Protein AF-A0A920T501-F1 (afdb_monomer)

Radius of gyration: 16.84 Å; Cα contacts (8 Å, |Δi|>4): 447; chains: 1; bounding box: 41×28×54 Å

Mean predicted aligned error: 5.85 Å

pLDDT: mean 88.67, std 12.59, range [27.58, 96.88]

Sequence (148 aa):
MLPLNIQPFRIGTQEILILGKGGIYNFVTKRGTFLGENARISWTQVETGSAVTWKYPSCILKGDNSIGEFYSVAVTNNHQQADTGTKMIHLGKNTKSTIISKGISAGLGQQTYRGEVKIMKGADHARNFSQCDSILIGDKCGAQLSLI

Solvent-accessible surface area (backbone atoms only — not comparable to full-atom values): 7371 Å² total; per-residue (Å²): 136,81,83,82,83,77,70,38,62,47,76,49,76,49,77,48,80,42,90,48,94,86,36,39,32,40,43,35,46,36,37,40,37,26,72,20,67,64,28,72,53,73,47,76,50,76,46,68,86,41,30,33,34,41,37,46,43,29,37,38,33,52,11,37,52,11,35,41,37,38,39,38,38,39,50,28,48,52,84,13,35,35,44,36,37,36,35,43,37,36,47,12,34,50,18,38,35,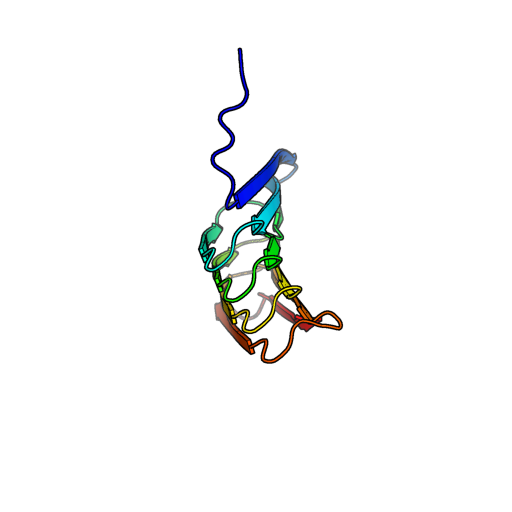41,39,41,38,41,38,37,16,22,48,48,1,33,38,33,41,46,39,36,66,44,78,41,96,72,20,49,78,50,46,78,46,79,47,79,49,76,48,76,47,65,93,62,34,42,79,44,84,45,80,84

Secondary structure (DSSP, 8-state):
-------SEEEEEEEEEEEETTEEEEEEEEEEEE-STT-EEEEEEEE-S-SEEEE--EEEE-STT-EEEEEEEEEE-TT-EEEEEEEEEE-STT-EEEEEEEEEEETT-EEEEEEEEEE-TT-TT-EEEEEEEEEEESSS-EEEEEE-

Nearest PDB structures (foldseek):
  5awf-assembly1_A  TM=9.950E-01  e=3.544E-11  Escherichia coli K-12
  5awf-assembly2_E  TM=9.972E-01  e=4.198E-11  Escherichia coli K-12
  5awg-assembly1_A  TM=9.936E-01  e=4.198E-11  Escherichia coli K-12
  5awf-assembly1_B  TM=7.670E-01  e=3.300E-01  Escherichia coli K-12
  5awg-assembly2_F  TM=4.321E-01  e=4.584E-02  Escherichia coli K-12

Structure (mmCIF, N/CA/C/O backbone):
data_AF-A0A920T501-F1
#
_entry.id   AF-A0A920T501-F1
#
loop_
_atom_site.group_PDB
_atom_site.id
_atom_site.type_symbol
_atom_site.label_atom_id
_atom_site.label_alt_id
_atom_site.label_comp_id
_atom_site.label_asym_id
_atom_site.label_entity_id
_atom_site.label_seq_id
_atom_site.pdbx_PDB_ins_code
_atom_site.Cartn_x
_atom_site.Cartn_y
_atom_site.Cartn_z
_atom_site.occupancy
_atom_site.B_iso_or_equiv
_atom_site.auth_seq_id
_atom_site.auth_comp_id
_atom_site.auth_asym_id
_atom_site.auth_atom_id
_atom_site.pdbx_PDB_model_num
ATOM 1 N N . MET A 1 1 ? 14.930 16.462 29.798 1.00 35.09 1 MET A N 1
ATOM 2 C CA . MET A 1 1 ? 14.076 17.170 28.821 1.00 35.09 1 MET A CA 1
ATOM 3 C C . MET A 1 1 ? 12.902 16.243 28.521 1.00 35.09 1 MET A C 1
ATOM 5 O O . MET A 1 1 ? 13.125 15.157 28.006 1.00 35.09 1 MET A O 1
ATOM 9 N N . LEU A 1 2 ? 11.718 16.569 29.043 1.00 27.58 2 LEU A N 1
ATOM 10 C CA . LEU A 1 2 ? 10.549 15.680 29.120 1.00 27.58 2 LEU A CA 1
ATOM 11 C C . LEU A 1 2 ? 9.984 15.366 27.721 1.00 27.58 2 LEU A C 1
ATOM 13 O O . LEU A 1 2 ? 9.881 16.288 26.911 1.00 27.58 2 LEU A O 1
ATOM 17 N N . PRO A 1 3 ? 9.583 14.117 27.423 1.00 35.75 3 PRO A N 1
ATOM 18 C CA . PRO A 1 3 ? 8.834 13.831 26.209 1.00 35.75 3 PRO A CA 1
ATOM 19 C C . PRO A 1 3 ? 7.463 14.512 26.315 1.00 35.75 3 PRO A C 1
ATOM 21 O O . PRO A 1 3 ? 6.692 14.241 27.235 1.00 35.75 3 PRO A O 1
ATOM 24 N N . LEU A 1 4 ? 7.161 15.417 25.384 1.00 33.06 4 LEU A N 1
ATOM 25 C CA . LEU A 1 4 ? 5.825 15.987 25.221 1.00 33.06 4 LEU A CA 1
ATOM 26 C C . LEU A 1 4 ? 4.868 14.860 24.813 1.00 33.06 4 LEU A C 1
ATOM 28 O O . LEU A 1 4 ? 4.872 14.385 23.678 1.00 33.06 4 LEU A O 1
ATOM 32 N N . ASN A 1 5 ? 4.074 14.402 25.777 1.00 37.25 5 ASN A N 1
ATOM 33 C CA . ASN A 1 5 ? 3.084 13.345 25.629 1.00 37.25 5 ASN A CA 1
ATOM 34 C C . ASN A 1 5 ? 1.824 13.905 24.939 1.00 37.25 5 ASN A C 1
ATOM 36 O O . ASN A 1 5 ? 0.774 14.043 25.554 1.00 37.25 5 ASN A O 1
ATOM 40 N N . ILE A 1 6 ? 1.936 14.274 23.661 1.00 45.47 6 ILE A N 1
ATOM 41 C CA . ILE A 1 6 ? 0.789 14.619 22.808 1.00 45.47 6 ILE A CA 1
ATOM 42 C C . ILE A 1 6 ? 0.429 13.354 22.021 1.00 45.47 6 ILE A C 1
ATOM 44 O O . ILE A 1 6 ? 0.761 13.230 20.845 1.00 45.47 6 ILE A O 1
ATOM 48 N N . GLN A 1 7 ? -0.144 12.341 22.675 1.00 53.06 7 GLN A N 1
ATOM 49 C CA . GLN A 1 7 ? -0.396 11.052 22.019 1.00 53.06 7 GLN A CA 1
ATOM 50 C C . GLN A 1 7 ? -1.861 10.858 21.626 1.00 53.06 7 GLN A C 1
ATOM 52 O O . GLN A 1 7 ? -2.655 10.369 22.424 1.00 53.06 7 GLN A O 1
ATOM 57 N N . PRO A 1 8 ? -2.183 11.087 20.342 1.00 65.88 8 PRO A N 1
ATOM 58 C CA . PRO A 1 8 ? -3.133 10.230 19.646 1.00 65.88 8 PRO A CA 1
ATOM 59 C C . PRO A 1 8 ? -2.456 9.340 18.586 1.00 65.88 8 PRO A C 1
ATOM 61 O O . PRO A 1 8 ? -3.070 8.378 18.123 1.00 65.88 8 PRO A O 1
ATOM 64 N N . PHE A 1 9 ? -1.185 9.589 18.229 1.00 67.38 9 PHE A N 1
ATOM 65 C CA . PHE A 1 9 ? -0.510 8.909 17.115 1.00 67.38 9 PHE A CA 1
ATOM 66 C C . PHE A 1 9 ? 0.970 8.617 17.377 1.00 67.38 9 PHE A C 1
ATOM 68 O O . PHE A 1 9 ? 1.673 9.392 18.022 1.00 67.38 9 PHE A O 1
ATOM 75 N N . ARG A 1 10 ? 1.467 7.524 16.791 1.00 78.00 10 ARG A N 1
ATOM 76 C CA . ARG A 1 10 ? 2.895 7.213 16.668 1.00 78.00 10 ARG A CA 1
ATOM 77 C C . ARG A 1 10 ? 3.211 6.864 15.218 1.00 78.00 10 ARG A C 1
ATOM 79 O O . ARG A 1 10 ? 2.723 5.854 14.715 1.00 78.00 10 ARG A O 1
ATOM 86 N N . ILE A 1 11 ? 4.031 7.680 14.562 1.00 83.12 11 ILE A N 1
ATOM 87 C CA . ILE A 1 11 ? 4.490 7.445 13.189 1.00 83.12 11 ILE A CA 1
ATOM 88 C C . ILE A 1 11 ? 5.955 7.006 13.228 1.00 83.12 11 ILE A C 1
ATOM 90 O O . ILE A 1 11 ? 6.785 7.660 13.852 1.00 83.12 11 ILE A O 1
ATOM 94 N N . GLY A 1 12 ? 6.264 5.888 12.577 1.00 82.38 12 GLY A N 1
ATOM 95 C CA . GLY A 1 12 ? 7.624 5.412 12.345 1.00 82.38 12 GLY A CA 1
ATOM 96 C C . GLY A 1 12 ? 7.892 5.300 10.851 1.00 82.38 12 GLY A C 1
ATOM 97 O O . GLY A 1 12 ? 7.074 4.741 10.122 1.00 82.38 12 GLY A O 1
ATOM 98 N N . THR A 1 13 ? 9.037 5.810 10.407 1.00 83.94 13 THR A N 1
ATOM 99 C CA . THR A 1 13 ? 9.478 5.738 9.011 1.00 83.94 13 THR A CA 1
ATOM 100 C C . THR A 1 13 ? 10.911 5.239 8.969 1.00 83.94 13 THR A C 1
ATOM 102 O O . THR A 1 13 ? 11.756 5.717 9.722 1.00 83.94 13 THR A O 1
ATOM 105 N N . GLN A 1 14 ? 11.173 4.284 8.087 1.00 80.25 14 GLN A N 1
ATOM 106 C CA . GLN A 1 14 ? 12.507 3.857 7.692 1.00 80.25 14 GLN A CA 1
ATOM 107 C C . GLN A 1 14 ? 12.553 3.852 6.170 1.00 80.25 14 GLN A C 1
ATOM 109 O O . GLN A 1 14 ? 11.697 3.241 5.529 1.00 80.25 14 GLN A O 1
ATOM 114 N N . GLU A 1 15 ? 13.528 4.552 5.610 1.00 86.88 15 GLU A N 1
ATOM 115 C CA . GLU A 1 15 ? 13.748 4.670 4.174 1.00 86.88 15 GLU A CA 1
ATOM 116 C C . GLU A 1 15 ? 15.207 4.353 3.881 1.00 86.88 15 GLU A C 1
ATOM 118 O O . GLU A 1 15 ? 16.111 4.864 4.542 1.00 86.88 15 GLU A O 1
ATOM 123 N N . ILE A 1 16 ? 15.416 3.463 2.917 1.00 86.88 16 ILE A N 1
ATOM 124 C CA . ILE A 1 16 ? 16.728 3.048 2.449 1.00 86.88 16 ILE A CA 1
ATOM 125 C C . ILE A 1 16 ? 16.734 3.231 0.935 1.00 86.88 16 ILE A C 1
ATOM 127 O O . ILE A 1 16 ? 15.988 2.568 0.210 1.00 86.88 16 ILE A O 1
ATOM 131 N N . LEU A 1 17 ? 17.596 4.136 0.476 1.00 88.44 17 LEU A N 1
ATOM 132 C CA . LEU A 1 17 ? 17.876 4.369 -0.934 1.00 88.44 17 LEU A CA 1
ATOM 133 C C . LEU A 1 17 ? 19.262 3.812 -1.247 1.00 88.44 17 LEU A C 1
ATOM 135 O O . LEU A 1 17 ? 20.247 4.207 -0.624 1.00 88.44 17 LEU A O 1
ATOM 139 N N . ILE A 1 18 ? 19.335 2.890 -2.203 1.00 91.81 18 ILE A N 1
ATOM 140 C CA . ILE A 1 18 ? 20.591 2.258 -2.620 1.00 91.81 18 ILE A CA 1
ATOM 141 C C . ILE A 1 18 ? 20.819 2.563 -4.095 1.00 91.81 18 ILE A C 1
ATOM 143 O O . ILE A 1 18 ? 19.905 2.434 -4.909 1.00 91.81 18 ILE A O 1
ATOM 147 N N . LEU A 1 19 ? 22.045 2.945 -4.449 1.00 90.62 19 LEU A N 1
ATOM 148 C CA . LEU A 1 19 ? 22.462 3.018 -5.845 1.00 90.62 19 LEU A CA 1
ATOM 149 C C . LEU A 1 19 ? 22.734 1.598 -6.344 1.00 90.62 19 LEU A C 1
ATOM 151 O O . LEU A 1 19 ? 23.680 0.944 -5.910 1.00 90.62 19 LEU A O 1
ATOM 155 N N . GLY A 1 20 ? 21.864 1.116 -7.225 1.00 83.81 20 GLY A N 1
ATOM 156 C CA . GLY A 1 20 ? 21.959 -0.191 -7.852 1.00 83.81 20 GLY A CA 1
ATOM 157 C C . GLY A 1 20 ? 22.328 -0.091 -9.328 1.00 83.81 20 GLY A C 1
ATOM 158 O O . GLY A 1 20 ? 22.396 0.984 -9.932 1.00 83.81 20 GLY A O 1
ATOM 159 N N . LYS A 1 21 ? 22.534 -1.251 -9.951 1.00 82.56 21 LYS A N 1
ATOM 160 C CA . LYS A 1 21 ? 22.708 -1.326 -11.401 1.00 82.56 21 LYS A CA 1
ATOM 161 C C . LYS A 1 21 ? 21.394 -0.921 -12.076 1.00 82.56 21 LYS A C 1
ATOM 163 O O . LYS A 1 21 ? 20.378 -1.577 -11.886 1.00 82.56 21 LYS A O 1
ATOM 168 N N . GLY A 1 22 ? 21.423 0.142 -12.877 1.00 80.19 22 GLY A N 1
ATOM 169 C CA . GLY A 1 22 ? 20.246 0.621 -13.612 1.00 80.19 22 GLY A CA 1
ATOM 170 C C . GLY A 1 22 ? 19.375 1.636 -12.864 1.00 80.19 22 GLY A C 1
ATOM 171 O O . GLY A 1 22 ? 18.356 2.045 -13.413 1.00 80.19 22 GLY A O 1
ATOM 172 N N . GLY A 1 23 ? 19.768 2.081 -11.664 1.00 89.19 23 GLY A N 1
ATOM 173 C CA . GLY A 1 23 ? 19.129 3.206 -10.975 1.00 89.19 23 GLY A CA 1
ATOM 174 C C . GLY A 1 23 ? 19.019 3.028 -9.464 1.00 89.19 23 GLY A C 1
ATOM 175 O O . GLY A 1 23 ? 19.755 2.262 -8.847 1.00 89.19 23 GLY A O 1
ATOM 176 N N . ILE A 1 24 ? 18.090 3.767 -8.862 1.00 92.31 24 ILE A N 1
ATOM 177 C CA . ILE A 1 24 ? 17.875 3.785 -7.411 1.00 92.31 24 ILE A CA 1
ATOM 178 C C . ILE A 1 24 ? 16.955 2.630 -7.010 1.00 92.31 24 ILE A C 1
ATOM 180 O O . ILE A 1 24 ? 15.921 2.410 -7.646 1.00 92.31 24 ILE A O 1
ATOM 184 N N . TYR A 1 25 ? 17.317 1.920 -5.943 1.00 92.56 25 TYR A N 1
ATOM 185 C CA . TYR A 1 25 ? 16.437 0.986 -5.249 1.00 92.56 25 TYR A CA 1
ATOM 186 C C . TYR A 1 25 ? 15.841 1.670 -4.024 1.00 92.56 25 TYR A C 1
ATOM 188 O O . TYR A 1 25 ? 16.574 2.195 -3.186 1.00 92.56 25 TYR A O 1
ATOM 196 N N . ASN A 1 26 ? 14.514 1.676 -3.946 1.00 90.81 26 ASN A N 1
ATOM 197 C CA . ASN A 1 26 ? 13.747 2.445 -2.984 1.00 90.81 26 ASN A CA 1
ATOM 198 C C . ASN A 1 26 ? 12.972 1.519 -2.043 1.00 90.81 26 ASN A C 1
ATOM 200 O O . ASN A 1 26 ? 11.894 1.037 -2.395 1.00 90.81 26 ASN A O 1
ATOM 204 N N . PHE A 1 27 ? 13.530 1.269 -0.858 1.00 91.44 27 PHE A N 1
ATOM 205 C CA . PHE A 1 27 ? 12.950 0.392 0.158 1.00 91.44 27 PHE A CA 1
ATOM 206 C C . PHE A 1 27 ? 12.435 1.224 1.327 1.00 91.44 27 PHE A C 1
ATOM 208 O O . PHE A 1 27 ? 13.223 1.823 2.062 1.00 91.44 27 PHE A O 1
ATOM 215 N N . VAL A 1 28 ? 11.115 1.259 1.527 1.00 89.19 28 VAL A N 1
ATOM 216 C CA . VAL A 1 28 ? 10.518 2.086 2.586 1.00 89.19 28 VAL A CA 1
ATOM 217 C C . VAL A 1 28 ? 9.495 1.323 3.405 1.00 89.19 28 VAL A C 1
ATOM 219 O O . VAL A 1 28 ? 8.536 0.746 2.890 1.00 89.19 28 VAL A O 1
ATOM 222 N N . THR A 1 29 ? 9.656 1.419 4.722 1.00 84.88 29 THR A N 1
ATOM 223 C CA . THR A 1 29 ? 8.658 1.005 5.705 1.00 84.88 29 THR A CA 1
ATOM 224 C C . THR A 1 29 ? 8.142 2.237 6.438 1.00 84.88 29 THR A C 1
ATOM 226 O O . THR A 1 29 ? 8.862 2.855 7.220 1.00 84.88 29 THR A O 1
ATOM 229 N N . LYS A 1 30 ? 6.871 2.584 6.212 1.00 88.75 30 LYS A N 1
ATOM 230 C CA . LYS A 1 30 ? 6.141 3.593 6.996 1.00 88.75 30 LYS A CA 1
ATOM 231 C C . LYS A 1 30 ? 5.079 2.899 7.843 1.00 88.75 30 LYS A C 1
ATOM 233 O O . LYS A 1 30 ? 4.420 1.964 7.389 1.00 88.75 30 LYS A O 1
ATOM 238 N N . ARG A 1 31 ? 4.901 3.335 9.084 1.00 90.88 31 ARG A N 1
ATOM 239 C CA . ARG A 1 31 ? 3.898 2.787 10.003 1.00 90.88 31 ARG A CA 1
ATOM 240 C C . ARG A 1 31 ? 3.278 3.892 10.837 1.00 90.88 31 ARG A C 1
ATOM 242 O O . ARG A 1 31 ? 3.976 4.540 11.609 1.00 90.88 31 ARG A O 1
ATOM 249 N N . GLY A 1 32 ? 1.966 4.052 10.729 1.00 87.06 32 GLY A N 1
ATOM 250 C CA . GLY A 1 32 ? 1.149 4.867 11.622 1.00 87.06 32 GLY A CA 1
ATOM 251 C C . GLY A 1 32 ? 0.425 3.978 12.629 1.00 87.06 32 GLY A C 1
ATOM 252 O O . GLY A 1 32 ? -0.292 3.060 12.241 1.00 87.06 32 GLY A O 1
ATOM 253 N N . THR A 1 33 ? 0.616 4.228 13.922 1.00 87.00 33 THR A N 1
ATOM 254 C CA . THR A 1 33 ? -0.126 3.580 15.015 1.00 87.00 33 THR A CA 1
ATOM 255 C C . THR A 1 33 ? -1.020 4.604 15.690 1.00 87.00 33 THR A C 1
ATOM 257 O O . THR A 1 33 ? -0.548 5.659 16.110 1.00 87.00 33 THR A O 1
ATOM 260 N N . PHE A 1 34 ? -2.301 4.283 15.804 1.00 79.94 34 PHE A N 1
ATOM 261 C CA . PHE A 1 34 ? -3.342 5.192 16.261 1.00 79.94 34 PHE A CA 1
ATOM 262 C C . PHE A 1 34 ? -3.701 4.827 17.689 1.00 79.94 34 PHE A C 1
ATOM 264 O O . PHE A 1 34 ? -4.400 3.845 17.912 1.00 79.94 34 PHE A O 1
ATOM 271 N N . LEU A 1 35 ? -3.156 5.561 18.652 1.00 72.25 35 LEU A N 1
ATOM 272 C CA . LEU A 1 35 ? -3.285 5.245 20.073 1.00 72.25 35 LEU A CA 1
ATOM 273 C C . LEU A 1 35 ? -4.502 5.929 20.714 1.00 72.25 35 LEU A C 1
ATOM 275 O O . LEU A 1 35 ? -5.005 5.415 21.707 1.00 72.25 35 LEU A O 1
ATOM 279 N N . GLY A 1 36 ? -4.968 7.048 20.148 1.00 76.62 36 GLY A N 1
ATOM 280 C CA . GLY A 1 36 ? -6.128 7.801 20.635 1.00 76.62 36 GLY A CA 1
ATOM 281 C C . GLY A 1 36 ? -7.432 7.460 19.910 1.00 76.62 36 GLY A C 1
ATOM 282 O O . GLY A 1 36 ? -7.418 7.000 18.768 1.00 76.62 36 GLY A O 1
ATOM 283 N N . GLU A 1 37 ? -8.560 7.713 20.571 1.00 83.81 37 GLU A N 1
ATOM 284 C CA . GLU A 1 37 ? -9.896 7.653 19.965 1.00 83.81 37 GLU A CA 1
ATOM 285 C C . GLU A 1 37 ? -10.056 8.727 18.871 1.00 83.81 37 GLU A C 1
ATOM 287 O O . GLU A 1 37 ? -9.448 9.795 18.955 1.00 83.81 37 GLU A O 1
ATOM 292 N N . ASN A 1 38 ? -10.865 8.458 17.838 1.00 87.50 38 ASN A N 1
ATOM 293 C CA . ASN A 1 38 ? -11.148 9.383 16.724 1.00 87.50 38 ASN A CA 1
ATOM 294 C C . ASN A 1 38 ? -9.902 9.834 15.931 1.00 87.50 38 ASN A C 1
ATOM 296 O O . ASN A 1 38 ? -9.889 10.868 15.262 1.00 87.50 38 ASN A O 1
ATOM 300 N N . ALA A 1 39 ? -8.833 9.047 15.994 1.00 88.00 39 ALA A N 1
ATOM 301 C CA . ALA A 1 39 ? -7.572 9.327 15.335 1.00 88.00 39 ALA A CA 1
ATOM 302 C C . ALA A 1 39 ? -7.670 9.073 13.810 1.00 88.00 39 ALA A C 1
ATOM 304 O O . ALA A 1 39 ? -8.098 8.002 13.386 1.00 88.00 39 ALA A O 1
ATOM 305 N N . ARG A 1 40 ? -7.246 10.029 12.968 1.00 89.25 40 ARG A N 1
ATOM 306 C CA . ARG A 1 40 ? -7.236 9.924 11.496 1.00 89.25 40 ARG A CA 1
ATOM 307 C C . ARG A 1 40 ? -5.835 10.079 10.895 1.00 89.25 40 ARG A C 1
ATOM 309 O O . ARG A 1 40 ? -5.088 10.960 11.306 1.00 89.25 40 ARG A O 1
ATOM 316 N N . ILE A 1 41 ? -5.505 9.267 9.889 1.00 88.06 41 ILE A N 1
ATOM 317 C CA . ILE A 1 41 ? -4.318 9.430 9.036 1.00 88.06 41 ILE A CA 1
ATOM 318 C C . ILE A 1 41 ? -4.729 9.297 7.575 1.00 88.06 41 ILE A C 1
ATOM 320 O O . ILE A 1 41 ? -5.633 8.528 7.247 1.00 88.06 41 ILE A O 1
ATOM 324 N N . SER A 1 42 ? -4.009 9.995 6.707 1.00 91.19 42 SER A N 1
ATOM 325 C CA . SER A 1 42 ? -4.088 9.796 5.270 1.00 91.19 42 SER A CA 1
ATOM 326 C C . SER A 1 42 ? -2.678 9.700 4.710 1.00 91.19 42 SER A C 1
ATOM 328 O O . SER A 1 42 ? -1.873 10.622 4.861 1.00 91.19 42 SER A O 1
ATOM 330 N N . TRP A 1 43 ? -2.361 8.556 4.114 1.00 92.69 43 TRP A N 1
ATOM 331 C CA . TRP A 1 43 ? -1.145 8.365 3.342 1.00 92.69 43 TRP A CA 1
ATOM 332 C C . TRP A 1 43 ? -1.428 8.751 1.901 1.00 92.69 43 TRP A C 1
ATOM 334 O O . TRP A 1 43 ? -2.236 8.101 1.247 1.00 92.69 43 TRP A O 1
ATOM 344 N N . THR A 1 44 ? -0.726 9.757 1.397 1.00 93.31 44 THR A N 1
ATOM 345 C CA . THR A 1 44 ? -0.777 10.129 -0.017 1.00 93.31 44 THR A CA 1
ATOM 346 C C . THR A 1 44 ? 0.618 10.003 -0.594 1.00 93.31 44 THR A C 1
ATOM 348 O O . THR A 1 44 ? 1.557 10.610 -0.076 1.00 93.31 44 THR A O 1
ATOM 351 N N . GLN A 1 45 ? 0.768 9.200 -1.644 1.00 88.56 45 GLN A N 1
ATOM 352 C CA . GLN A 1 45 ? 2.063 8.976 -2.277 1.00 88.56 45 GLN A CA 1
ATOM 353 C C . GLN A 1 45 ? 1.979 8.941 -3.801 1.00 88.56 45 GLN A C 1
ATOM 355 O O . GLN A 1 45 ? 0.982 8.510 -4.386 1.00 88.56 45 GLN A O 1
ATOM 360 N N . VAL A 1 46 ? 3.076 9.374 -4.421 1.00 92.06 46 VAL A N 1
ATOM 361 C CA . VAL A 1 46 ? 3.324 9.272 -5.857 1.00 92.06 46 VAL A CA 1
ATOM 362 C C . VAL A 1 46 ? 4.717 8.685 -6.039 1.00 92.06 46 VAL A C 1
ATOM 364 O O . VAL A 1 46 ? 5.691 9.243 -5.539 1.00 92.06 46 VAL A O 1
ATOM 367 N N . GLU A 1 47 ? 4.805 7.557 -6.733 1.00 88.81 47 GLU A N 1
ATOM 368 C CA . GLU A 1 47 ? 6.050 6.817 -6.939 1.00 88.81 47 GLU A CA 1
ATOM 369 C C . GLU A 1 47 ? 6.443 6.829 -8.417 1.00 88.81 47 GLU A C 1
ATOM 371 O O . GLU A 1 47 ? 5.650 6.454 -9.282 1.00 88.81 47 GLU A O 1
ATOM 376 N N . THR A 1 48 ? 7.669 7.275 -8.705 1.00 88.69 48 THR A N 1
ATOM 377 C CA . THR A 1 48 ? 8.219 7.360 -10.064 1.00 88.69 48 THR A CA 1
ATOM 378 C C . THR A 1 48 ? 9.750 7.311 -10.049 1.00 88.69 48 THR A C 1
ATOM 380 O O . THR A 1 48 ? 10.392 7.752 -9.095 1.00 88.69 48 THR A O 1
ATOM 383 N N . GLY A 1 49 ? 10.351 6.775 -11.114 1.00 84.00 49 GLY A N 1
ATOM 384 C CA . GLY A 1 49 ? 11.773 6.978 -11.420 1.00 84.00 49 GLY A CA 1
ATOM 385 C C . GLY A 1 49 ? 12.773 6.013 -10.772 1.00 84.00 49 GLY A C 1
ATOM 386 O O . GLY A 1 49 ? 13.937 6.013 -11.164 1.00 84.00 49 GLY A O 1
ATOM 387 N N . SER A 1 50 ? 12.359 5.165 -9.830 1.00 88.44 50 SER A N 1
ATOM 388 C CA . SER A 1 50 ? 13.249 4.152 -9.238 1.00 88.44 50 SER A CA 1
ATOM 389 C C . SER A 1 50 ? 13.350 2.915 -10.133 1.00 88.44 50 SER A C 1
ATOM 391 O O . SER A 1 50 ? 12.377 2.533 -10.777 1.00 88.44 50 SER A O 1
ATOM 393 N N . ALA A 1 51 ? 14.517 2.269 -10.1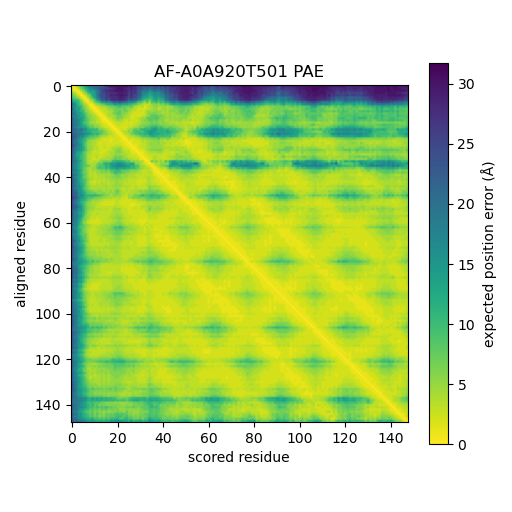56 1.00 91.19 51 ALA A N 1
ATOM 394 C CA . ALA A 1 51 ? 14.694 0.998 -10.860 1.00 91.19 51 ALA A CA 1
ATOM 395 C C . ALA A 1 51 ? 13.915 -0.126 -10.163 1.00 91.19 51 ALA A C 1
ATOM 397 O O . ALA A 1 51 ? 13.277 -0.941 -10.824 1.00 91.19 51 ALA A O 1
ATOM 398 N N . VAL A 1 52 ? 13.941 -0.125 -8.826 1.00 91.94 52 VAL A N 1
ATOM 399 C CA . VAL A 1 52 ? 13.149 -1.020 -7.978 1.00 91.94 52 VAL A CA 1
ATOM 400 C C . VAL A 1 52 ? 12.520 -0.200 -6.855 1.00 91.94 52 VAL A C 1
ATOM 402 O O . VAL A 1 52 ? 13.226 0.525 -6.158 1.00 91.94 52 VAL A O 1
ATOM 405 N N . THR A 1 53 ? 11.213 -0.319 -6.645 1.00 93.38 53 THR A N 1
ATOM 406 C CA . THR A 1 53 ? 10.491 0.317 -5.533 1.00 93.38 53 THR A CA 1
ATOM 407 C C . THR A 1 53 ? 9.765 -0.736 -4.726 1.00 93.38 53 THR A C 1
ATOM 409 O O . THR A 1 53 ? 8.925 -1.424 -5.285 1.00 93.38 53 THR A O 1
ATOM 412 N N . TRP A 1 54 ? 10.021 -0.803 -3.421 1.00 93.81 54 TRP A N 1
ATOM 413 C CA . TRP A 1 54 ? 9.311 -1.654 -2.466 1.00 93.81 54 TRP A CA 1
ATOM 414 C C . TRP A 1 54 ? 8.823 -0.824 -1.285 1.00 93.81 54 TRP A C 1
ATOM 416 O O . TRP A 1 54 ? 9.615 -0.371 -0.452 1.00 93.81 54 TRP A O 1
ATOM 426 N N . LYS A 1 55 ? 7.506 -0.611 -1.215 1.00 91.88 55 LYS A N 1
ATOM 427 C CA . LYS A 1 55 ? 6.896 0.253 -0.198 1.00 91.88 55 LYS A CA 1
ATOM 428 C C . LYS A 1 55 ? 5.596 -0.319 0.333 1.00 91.88 55 LYS A C 1
ATOM 430 O O . LYS A 1 55 ? 4.658 -0.542 -0.426 1.00 91.88 55 LYS A O 1
ATOM 435 N N . TYR A 1 56 ? 5.521 -0.442 1.657 1.00 92.12 56 TYR A N 1
ATOM 436 C CA . TYR A 1 56 ? 4.321 -0.925 2.343 1.00 92.12 56 TYR A CA 1
ATOM 437 C C . TYR A 1 56 ? 3.964 -0.047 3.553 1.00 92.12 56 TYR A C 1
ATOM 439 O O . TYR A 1 56 ? 4.149 -0.471 4.700 1.00 92.12 56 TYR A O 1
ATOM 447 N N . PRO A 1 57 ? 3.475 1.194 3.351 1.00 92.88 57 PRO A N 1
ATOM 448 C CA . PRO A 1 57 ? 2.913 1.983 4.438 1.00 92.88 57 PRO A CA 1
ATOM 449 C C . PRO A 1 57 ? 1.807 1.219 5.164 1.00 92.88 57 PRO A C 1
ATOM 451 O O . PRO A 1 57 ? 0.966 0.573 4.543 1.00 92.88 57 PRO A O 1
ATOM 454 N N . SER A 1 58 ? 1.800 1.284 6.489 1.00 92.75 58 SER A N 1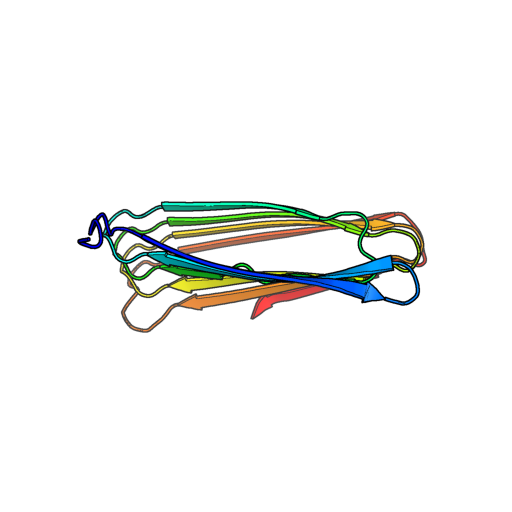
ATOM 455 C CA . SER A 1 58 ? 0.863 0.533 7.324 1.00 92.75 58 SER A CA 1
ATOM 456 C C . SER A 1 58 ? 0.121 1.430 8.308 1.00 92.75 58 SER A C 1
ATOM 458 O O . SER A 1 58 ? 0.687 2.386 8.843 1.00 92.75 58 SER A O 1
ATOM 460 N N . CYS A 1 59 ? -1.138 1.092 8.569 1.00 92.88 59 CYS A N 1
ATOM 461 C CA . CYS A 1 59 ? -2.009 1.721 9.553 1.00 92.88 59 CYS A CA 1
ATOM 462 C C . CYS A 1 59 ? -2.434 0.689 10.596 1.00 92.88 59 CYS A C 1
ATOM 464 O O . CYS A 1 59 ? -3.033 -0.329 10.258 1.00 92.88 59 CYS A O 1
ATOM 466 N N . ILE A 1 60 ? -2.162 0.970 11.869 1.00 94.56 60 ILE A N 1
ATOM 467 C CA . ILE A 1 60 ? -2.622 0.170 13.008 1.00 94.56 60 ILE A CA 1
ATOM 468 C C . ILE A 1 60 ? -3.688 0.972 13.757 1.00 94.56 60 ILE A C 1
ATOM 470 O O . ILE A 1 60 ? -3.369 1.776 14.638 1.00 94.56 60 ILE A O 1
ATOM 474 N N . LEU A 1 61 ? -4.946 0.757 13.384 1.00 93.31 61 LEU A N 1
ATOM 475 C CA . LEU A 1 61 ? -6.138 1.442 13.886 1.00 93.31 61 LEU A CA 1
ATOM 476 C C . LEU A 1 61 ? -6.529 0.883 15.263 1.00 93.31 61 LEU A C 1
ATOM 478 O O . LEU A 1 61 ? -7.423 0.041 15.369 1.00 93.31 61 LEU A O 1
ATOM 482 N N . LYS A 1 62 ? -5.795 1.286 16.312 1.00 92.62 62 LYS A N 1
ATOM 483 C CA . LYS A 1 62 ? -5.981 0.794 17.690 1.00 92.62 62 LYS A CA 1
ATOM 484 C C . LYS A 1 62 ? -7.032 1.570 18.482 1.00 92.62 62 LYS A C 1
ATOM 486 O O . LYS A 1 62 ? -7.740 0.948 19.263 1.00 92.62 62 LYS A O 1
ATOM 491 N N . GLY A 1 63 ? -7.154 2.877 18.278 1.00 91.56 63 GLY A N 1
ATOM 492 C CA . GLY A 1 63 ? -8.222 3.670 18.885 1.00 91.56 63 GLY A CA 1
ATOM 493 C C . GLY A 1 63 ? -9.586 3.412 18.245 1.00 91.56 63 GLY A C 1
ATOM 494 O O . GLY A 1 63 ? -9.679 3.189 17.033 1.00 91.56 63 GLY A O 1
ATOM 495 N N . ASP A 1 64 ? -10.644 3.477 19.048 1.00 92.69 64 ASP A N 1
ATOM 496 C CA . ASP A 1 64 ? -12.017 3.394 18.552 1.00 92.69 64 ASP A CA 1
ATOM 497 C C . ASP A 1 64 ? -12.332 4.593 17.644 1.00 92.69 64 ASP A C 1
ATOM 499 O O . ASP A 1 64 ? -11.755 5.677 17.780 1.00 92.69 64 ASP A O 1
ATOM 503 N N . ASN A 1 65 ? -13.210 4.378 16.662 1.00 93.94 65 ASN A N 1
ATOM 504 C CA . ASN A 1 65 ? -13.596 5.359 15.643 1.00 93.94 65 ASN A CA 1
ATOM 505 C C . ASN A 1 65 ? -12.418 5.896 14.795 1.00 93.94 65 ASN A C 1
ATOM 507 O O . ASN A 1 65 ? -12.554 6.917 14.120 1.00 93.94 65 ASN A O 1
ATOM 511 N N . SER A 1 66 ? -11.254 5.232 14.812 1.00 93.38 66 SER A N 1
ATOM 512 C CA . SER A 1 66 ? -10.094 5.669 14.030 1.00 93.38 66 SER A CA 1
ATOM 513 C C . SER A 1 66 ? -10.258 5.408 12.528 1.00 93.38 66 SER A C 1
ATOM 515 O O . SER A 1 66 ? -10.908 4.449 12.096 1.00 93.38 66 SER A O 1
ATOM 517 N N . ILE A 1 67 ? -9.675 6.295 11.718 1.00 93.75 67 ILE A N 1
ATOM 518 C CA . ILE A 1 67 ? -9.825 6.322 10.260 1.00 93.75 67 ILE A CA 1
ATOM 519 C C . ILE A 1 67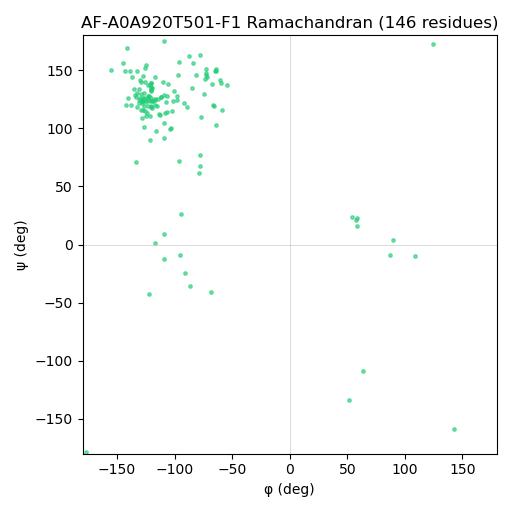 ? -8.446 6.277 9.595 1.00 93.75 67 ILE A C 1
ATOM 521 O O . ILE A 1 67 ? -7.601 7.140 9.833 1.00 93.75 67 ILE A O 1
ATOM 525 N N . GLY A 1 68 ? -8.220 5.284 8.738 1.00 94.31 68 GLY A N 1
ATOM 526 C CA . GLY A 1 68 ? -6.984 5.127 7.974 1.00 94.31 68 GLY A CA 1
ATOM 527 C C . GLY A 1 68 ? -7.220 5.226 6.477 1.00 94.31 68 GLY A C 1
ATOM 528 O O . GLY A 1 68 ? -7.932 4.409 5.908 1.00 94.31 68 GLY A O 1
ATOM 529 N N . GLU A 1 69 ? -6.592 6.185 5.814 1.00 95.25 69 GLU A N 1
ATOM 530 C CA . GLU A 1 69 ? -6.716 6.342 4.367 1.00 95.25 69 GLU A CA 1
ATOM 531 C C . GLU A 1 69 ? -5.367 6.135 3.678 1.00 95.25 69 GLU A C 1
ATOM 533 O O . GLU A 1 69 ? -4.315 6.495 4.210 1.00 95.25 69 GLU A O 1
ATOM 538 N N . PHE A 1 70 ? -5.398 5.531 2.496 1.00 95.88 70 PHE A N 1
ATOM 539 C CA . PHE A 1 70 ? -4.235 5.310 1.655 1.00 95.88 70 PHE A CA 1
ATOM 540 C C . PHE A 1 70 ? -4.585 5.613 0.204 1.00 95.88 70 PHE A C 1
ATOM 542 O O . PHE A 1 70 ? -5.447 4.964 -0.381 1.00 95.88 70 PHE A O 1
ATOM 549 N N . TYR A 1 71 ? -3.878 6.577 -0.368 1.00 95.94 71 TYR A N 1
ATOM 550 C CA . TYR A 1 71 ? -3.979 7.016 -1.747 1.00 95.94 71 TYR A CA 1
ATOM 551 C C . TYR A 1 71 ? -2.596 6.890 -2.387 1.00 95.94 71 TYR A C 1
ATOM 553 O O . TYR A 1 71 ? -1.631 7.511 -1.938 1.00 95.94 71 TYR A O 1
ATOM 561 N N . SER A 1 72 ? -2.481 6.076 -3.432 1.00 94.31 72 SER A N 1
ATOM 562 C CA . SER A 1 72 ? -1.201 5.833 -4.098 1.00 94.31 72 SER A CA 1
ATOM 563 C C . SER A 1 72 ? -1.339 5.885 -5.604 1.00 94.31 72 SER A C 1
ATOM 565 O O . SER A 1 72 ? -2.205 5.219 -6.167 1.00 94.31 72 SER A O 1
ATOM 567 N N . VAL A 1 73 ? -0.420 6.599 -6.246 1.00 95.00 73 VAL A N 1
ATOM 568 C CA . VAL A 1 73 ? -0.188 6.520 -7.689 1.00 95.00 73 VAL A CA 1
ATOM 569 C C . VAL A 1 73 ? 1.226 6.003 -7.920 1.00 95.00 73 VAL A C 1
ATOM 571 O O . VAL A 1 73 ? 2.179 6.578 -7.402 1.00 95.00 73 VAL A O 1
ATOM 574 N N . ALA A 1 74 ? 1.374 4.921 -8.675 1.00 93.69 74 ALA A N 1
ATOM 575 C CA . ALA A 1 74 ? 2.679 4.373 -9.038 1.00 93.69 74 ALA A CA 1
ATOM 576 C C . ALA A 1 74 ? 2.827 4.363 -10.557 1.00 93.69 74 ALA A C 1
ATOM 578 O O . ALA A 1 74 ? 1.923 3.913 -11.256 1.00 93.69 74 ALA A O 1
ATOM 579 N N . VAL A 1 75 ? 3.957 4.859 -11.062 1.00 94.00 75 VAL A N 1
ATOM 580 C CA . VAL A 1 75 ? 4.270 4.868 -12.494 1.00 94.00 75 VAL A CA 1
ATOM 581 C C . VAL A 1 75 ? 5.562 4.098 -12.731 1.00 94.00 75 VAL A C 1
ATOM 583 O O . VAL A 1 75 ? 6.601 4.426 -12.160 1.00 94.00 75 VAL A O 1
ATOM 586 N N . THR A 1 76 ? 5.495 3.086 -13.594 1.00 93.19 76 THR A N 1
ATOM 587 C CA . THR A 1 76 ? 6.648 2.287 -14.026 1.00 93.19 76 THR A CA 1
ATOM 588 C C . THR A 1 76 ? 6.817 2.387 -15.534 1.00 93.19 76 THR A C 1
ATOM 590 O O . THR A 1 76 ? 5.846 2.299 -16.284 1.00 93.19 76 THR A O 1
ATOM 593 N N . ASN A 1 77 ? 8.052 2.582 -15.987 1.00 91.50 77 ASN A N 1
ATOM 594 C CA . ASN A 1 77 ? 8.410 2.580 -17.402 1.00 91.50 77 ASN A CA 1
ATOM 595 C C . ASN A 1 77 ? 9.767 1.890 -17.614 1.00 91.50 77 ASN A C 1
ATOM 597 O O . ASN A 1 77 ? 10.502 1.644 -16.658 1.00 91.50 77 ASN A O 1
ATOM 601 N N . ASN A 1 78 ? 10.137 1.606 -18.864 1.00 89.38 78 ASN A N 1
ATOM 602 C CA . ASN A 1 78 ? 11.361 0.878 -19.209 1.00 89.38 78 ASN A CA 1
ATOM 603 C C . ASN A 1 78 ? 11.436 -0.434 -18.411 1.00 89.38 78 ASN A C 1
ATOM 605 O O . ASN A 1 78 ? 10.439 -1.123 -18.319 1.00 89.38 78 ASN A O 1
ATOM 609 N N . HIS A 1 79 ? 12.570 -0.783 -17.806 1.00 91.56 79 HIS A N 1
ATOM 610 C CA . HIS A 1 79 ? 12.718 -1.997 -16.992 1.00 91.56 79 HIS A CA 1
ATOM 611 C C . HIS A 1 79 ? 12.495 -1.764 -15.485 1.00 91.56 79 HIS A C 1
ATOM 613 O O . HIS A 1 79 ? 13.067 -2.476 -14.659 1.00 91.56 79 HIS A O 1
ATOM 619 N N . GLN A 1 80 ? 11.714 -0.746 -15.109 1.00 94.31 80 GLN A N 1
ATOM 620 C CA . GLN A 1 80 ? 11.428 -0.455 -13.703 1.00 94.31 80 GLN A CA 1
ATOM 621 C C . GLN A 1 80 ? 10.483 -1.490 -13.092 1.00 94.31 80 GLN A C 1
ATOM 623 O O . GLN A 1 80 ? 9.547 -1.959 -13.743 1.00 94.31 80 GLN A O 1
ATOM 628 N N . GLN A 1 81 ? 10.710 -1.793 -11.816 1.00 92.50 81 GLN A N 1
ATOM 629 C CA . GLN A 1 81 ? 9.888 -2.701 -11.025 1.00 92.50 81 GLN A CA 1
ATOM 630 C C . GLN A 1 81 ? 9.347 -1.982 -9.792 1.00 92.50 81 GLN A C 1
ATOM 632 O O . GLN A 1 81 ? 10.111 -1.413 -9.016 1.00 92.50 81 GLN A O 1
ATOM 637 N N . ALA A 1 82 ? 8.039 -2.036 -9.571 1.00 93.69 82 ALA A N 1
ATOM 638 C CA . ALA A 1 82 ? 7.415 -1.489 -8.373 1.00 93.69 82 ALA A CA 1
ATOM 639 C C . ALA A 1 82 ? 6.557 -2.553 -7.685 1.00 93.69 82 ALA A C 1
ATOM 641 O O . ALA A 1 82 ? 5.595 -3.023 -8.275 1.00 93.69 82 ALA A O 1
ATOM 642 N N . ASP A 1 83 ? 6.869 -2.902 -6.438 1.00 93.94 83 ASP A N 1
ATOM 643 C CA . ASP A 1 83 ? 5.962 -3.608 -5.524 1.00 93.94 83 ASP A CA 1
ATOM 644 C C . ASP A 1 83 ? 5.540 -2.611 -4.444 1.00 93.94 83 ASP A C 1
ATOM 646 O O . ASP A 1 83 ? 6.318 -2.202 -3.578 1.00 93.94 83 ASP A O 1
ATOM 650 N N . THR A 1 84 ? 4.315 -2.125 -4.556 1.00 92.50 84 THR A N 1
ATOM 651 C CA . THR A 1 84 ? 3.783 -1.116 -3.644 1.00 92.50 84 THR A CA 1
ATOM 652 C C . THR A 1 84 ? 2.503 -1.617 -3.028 1.00 92.50 84 THR A C 1
ATOM 654 O O . THR A 1 84 ? 1.806 -2.461 -3.579 1.00 92.50 84 THR A O 1
ATOM 657 N N . GLY A 1 85 ? 2.170 -1.113 -1.855 1.00 93.81 85 GLY A N 1
ATOM 658 C CA . GLY A 1 85 ? 1.046 -1.666 -1.140 1.00 93.81 85 GLY A CA 1
ATOM 659 C C . GLY A 1 85 ? 0.750 -0.934 0.137 1.00 93.81 85 GLY A C 1
ATOM 660 O O . GLY A 1 85 ? 1.425 0.027 0.495 1.00 93.81 85 GLY A O 1
ATOM 661 N N . THR A 1 86 ? -0.250 -1.418 0.855 1.00 95.19 86 THR A N 1
ATOM 662 C CA . THR A 1 86 ? -0.524 -0.936 2.203 1.00 95.19 86 THR A CA 1
ATOM 663 C C . THR A 1 86 ? -1.014 -2.062 3.092 1.00 95.19 86 THR A C 1
ATOM 665 O O . THR A 1 86 ? -1.534 -3.066 2.608 1.00 95.19 86 THR A O 1
ATOM 668 N N . LYS A 1 87 ? -0.839 -1.891 4.402 1.00 95.56 87 LYS A N 1
ATOM 669 C CA . LYS A 1 87 ? -1.398 -2.794 5.408 1.00 95.56 87 LYS A CA 1
ATOM 670 C C . LYS A 1 87 ? -2.337 -2.032 6.329 1.00 95.56 87 LYS A C 1
ATOM 672 O O . LYS A 1 87 ? -1.887 -1.145 7.052 1.00 95.56 87 LYS A O 1
ATOM 677 N N . MET A 1 88 ? -3.612 -2.397 6.340 1.00 95.94 88 MET A N 1
ATOM 678 C CA . MET A 1 88 ? -4.619 -1.837 7.240 1.00 95.94 88 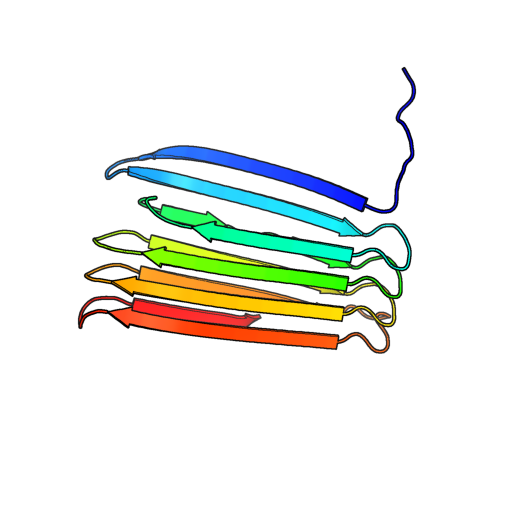MET A CA 1
ATOM 679 C C . MET A 1 88 ? -4.955 -2.867 8.316 1.00 95.94 88 MET A C 1
ATOM 681 O O . MET A 1 88 ? -5.510 -3.921 8.020 1.00 95.94 88 MET A O 1
ATOM 685 N N . ILE A 1 89 ? -4.617 -2.575 9.571 1.00 96.12 89 ILE A N 1
ATOM 686 C CA . ILE A 1 89 ? -4.887 -3.450 10.717 1.00 96.12 89 ILE A CA 1
ATOM 687 C C . ILE A 1 89 ? -5.910 -2.761 11.617 1.00 96.12 89 ILE A C 1
ATOM 689 O O . ILE A 1 89 ? -5.602 -1.757 12.261 1.00 96.12 89 ILE A O 1
ATOM 693 N N . HIS A 1 90 ? -7.118 -3.314 11.672 1.00 96.88 90 HIS A N 1
ATOM 694 C CA . HIS A 1 90 ? -8.222 -2.845 12.503 1.00 96.88 90 HIS A CA 1
ATOM 695 C C . HIS A 1 90 ? -8.210 -3.556 13.856 1.00 96.88 90 HIS A C 1
ATOM 697 O O . HIS A 1 90 ? -8.285 -4.783 13.914 1.00 96.88 90 HIS A O 1
ATOM 703 N N . LEU A 1 91 ? -8.116 -2.781 14.936 1.00 95.25 91 LEU A N 1
ATOM 704 C CA . LEU A 1 91 ? -8.122 -3.261 16.322 1.00 95.25 91 LEU A CA 1
ATOM 705 C C . LEU A 1 91 ? -9.256 -2.620 17.136 1.00 95.25 91 LEU A C 1
ATOM 707 O O . LEU A 1 91 ? -9.909 -3.325 17.897 1.00 95.25 91 LEU A O 1
ATOM 711 N N . GLY A 1 92 ? -9.482 -1.313 16.974 1.00 93.56 92 GLY A N 1
ATOM 712 C CA . GLY A 1 92 ? -10.566 -0.584 17.637 1.00 93.56 92 GLY A CA 1
ATOM 713 C C . GLY A 1 92 ? -11.935 -0.803 16.985 1.00 93.56 92 GLY A C 1
ATOM 714 O O . GLY A 1 92 ? -12.040 -1.218 15.821 1.00 93.56 92 GLY A O 1
ATOM 715 N N . LYS A 1 93 ? -12.995 -0.475 17.723 1.00 95.06 93 LYS A N 1
ATOM 716 C CA . LYS A 1 93 ? -14.391 -0.513 17.263 1.00 95.06 93 LYS A CA 1
ATOM 717 C C . LYS A 1 93 ? -14.687 0.629 16.292 1.00 95.06 93 LYS A C 1
ATOM 719 O O . LYS A 1 93 ? -14.083 1.697 16.373 1.00 95.06 93 LYS A O 1
ATOM 724 N N . ASN A 1 94 ? -15.631 0.415 15.375 1.00 95.69 94 ASN A N 1
ATOM 725 C CA . ASN A 1 94 ? -16.086 1.385 14.367 1.00 95.69 94 ASN A CA 1
ATOM 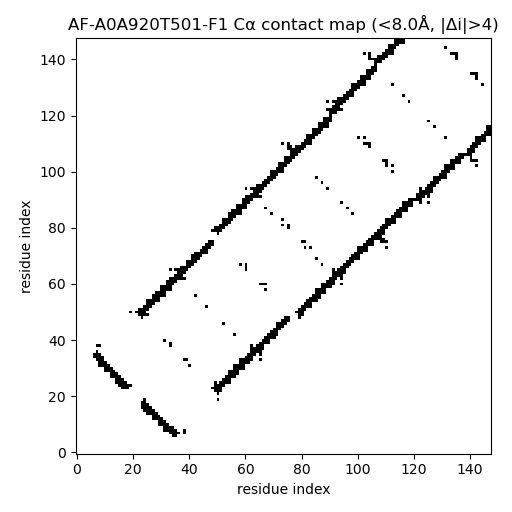726 C C . ASN A 1 94 ? -14.960 1.970 13.493 1.00 95.69 94 ASN A C 1
ATOM 728 O O . ASN A 1 94 ? -15.083 3.074 12.955 1.00 95.69 94 ASN A O 1
ATOM 732 N N . THR A 1 95 ? -13.845 1.255 13.359 1.00 96.44 95 THR A N 1
ATOM 733 C CA . THR A 1 95 ? -12.690 1.727 12.596 1.00 96.44 95 THR A CA 1
ATOM 734 C C . THR A 1 95 ? -12.960 1.668 11.099 1.00 96.44 95 THR A C 1
ATOM 736 O O . THR A 1 95 ? -13.598 0.737 10.604 1.00 96.44 95 THR A O 1
ATOM 739 N N . LYS A 1 96 ? -12.476 2.658 10.348 1.00 96.44 96 LYS A N 1
ATOM 740 C CA . LYS A 1 96 ? -12.702 2.752 8.899 1.00 96.44 96 LYS A CA 1
ATOM 741 C C . LYS A 1 96 ? -11.381 2.812 8.157 1.00 96.44 96 LYS A C 1
ATOM 743 O O . LYS A 1 96 ? -10.483 3.540 8.570 1.00 96.44 96 LYS A O 1
ATOM 748 N N . SER A 1 97 ? -11.271 2.083 7.053 1.00 96.44 97 SER A N 1
ATOM 749 C CA . SER A 1 97 ? -10.145 2.223 6.141 1.00 96.44 97 SER A CA 1
ATOM 750 C C . SER A 1 97 ? -10.571 2.391 4.691 1.00 96.44 97 SER A C 1
ATOM 752 O O . SER A 1 97 ? -11.520 1.757 4.233 1.00 96.44 97 SER A O 1
ATOM 754 N N . THR A 1 98 ? -9.846 3.252 3.984 1.00 96.75 98 THR A N 1
ATOM 755 C CA . THR A 1 98 ? -10.021 3.513 2.554 1.00 96.75 98 THR A CA 1
ATOM 756 C C . THR A 1 98 ? -8.683 3.316 1.867 1.00 96.75 98 THR A C 1
ATOM 758 O O . THR A 1 98 ? -7.695 3.946 2.238 1.00 96.75 98 THR A O 1
ATOM 761 N N . ILE A 1 99 ? -8.645 2.451 0.865 1.00 96.81 99 ILE A N 1
ATOM 762 C CA . ILE A 1 99 ? -7.470 2.168 0.054 1.00 96.81 99 ILE A CA 1
ATOM 763 C C . ILE A 1 99 ? -7.832 2.498 -1.389 1.00 96.81 99 ILE A C 1
ATOM 765 O O . ILE A 1 99 ? -8.728 1.885 -1.958 1.00 96.81 99 ILE A O 1
ATOM 769 N N . ILE A 1 100 ? -7.126 3.449 -1.988 1.00 96.12 100 ILE A N 1
ATOM 770 C CA . ILE A 1 100 ? -7.204 3.751 -3.413 1.00 96.12 100 ILE A CA 1
ATOM 771 C C . ILE A 1 100 ? -5.793 3.681 -3.979 1.00 96.12 100 ILE A C 1
ATOM 773 O O . ILE A 1 100 ? -4.922 4.483 -3.639 1.00 96.12 100 ILE A O 1
ATOM 777 N N . SER A 1 101 ? -5.560 2.718 -4.860 1.00 94.69 101 SER A N 1
ATOM 778 C CA . SER A 1 101 ? -4.301 2.577 -5.579 1.00 94.69 101 SER A CA 1
ATOM 779 C C . SER A 1 101 ? -4.535 2.662 -7.077 1.00 94.69 101 SER A C 1
ATOM 781 O O . SER A 1 101 ? -5.451 2.038 -7.607 1.00 94.69 101 SER A O 1
ATOM 783 N N . LYS A 1 102 ? -3.706 3.448 -7.759 1.00 95.25 102 LYS A N 1
ATOM 784 C CA . LYS A 1 102 ? -3.686 3.558 -9.214 1.00 95.25 102 LYS A CA 1
ATOM 785 C C . LYS A 1 102 ? -2.283 3.252 -9.709 1.00 95.25 102 LYS A C 1
ATOM 787 O O . LYS A 1 102 ? -1.340 3.993 -9.438 1.00 95.25 102 LYS A O 1
ATOM 792 N N . GLY A 1 103 ? -2.154 2.143 -10.416 1.00 93.50 103 GLY A N 1
ATOM 793 C CA . GLY A 1 103 ? -0.910 1.717 -11.030 1.00 93.50 103 GLY A CA 1
ATOM 794 C C . GLY A 1 103 ? -0.889 2.038 -12.520 1.00 93.50 103 GLY A C 1
ATOM 795 O O . GLY A 1 103 ? -1.833 1.710 -13.233 1.00 93.50 103 GLY A O 1
ATOM 796 N N . ILE A 1 104 ? 0.186 2.636 -13.021 1.00 94.50 104 ILE A N 1
ATOM 797 C CA . ILE A 1 104 ? 0.418 2.879 -14.445 1.00 94.50 104 ILE A CA 1
ATOM 798 C C . ILE A 1 104 ? 1.707 2.160 -14.839 1.00 94.50 104 ILE A C 1
ATOM 800 O O . ILE A 1 104 ? 2.782 2.461 -14.316 1.00 94.50 104 ILE A O 1
ATOM 804 N N . SER A 1 105 ? 1.611 1.218 -15.774 1.00 94.12 105 SER A N 1
ATOM 805 C CA . SER A 1 105 ? 2.771 0.500 -16.297 1.00 94.12 105 SER A CA 1
ATOM 806 C C . SER A 1 105 ? 2.908 0.702 -17.793 1.00 94.12 105 SER A C 1
ATOM 808 O O . SER A 1 105 ? 1.964 0.465 -18.545 1.00 94.12 105 SER A O 1
ATOM 810 N N . ALA A 1 106 ? 4.085 1.150 -18.219 1.00 93.06 106 ALA A N 1
ATOM 811 C CA . ALA A 1 106 ? 4.392 1.475 -19.601 1.00 93.06 106 ALA A CA 1
ATOM 812 C C . ALA A 1 106 ? 5.635 0.729 -20.107 1.00 93.06 106 ALA A C 1
ATOM 814 O O . ALA A 1 106 ? 6.546 0.403 -19.340 1.00 93.06 106 ALA A O 1
ATOM 815 N N . GLY A 1 107 ? 5.685 0.477 -21.416 1.00 92.31 107 GLY A N 1
ATOM 816 C CA . GLY A 1 107 ? 6.845 -0.127 -22.073 1.00 92.31 107 GLY A CA 1
ATOM 817 C C . GLY A 1 107 ? 7.118 -1.550 -21.579 1.00 92.31 107 GLY A C 1
ATOM 818 O O . GLY A 1 107 ? 6.367 -2.464 -21.899 1.00 92.31 107 GLY A O 1
ATOM 819 N N . LEU A 1 108 ? 8.199 -1.732 -20.816 1.00 91.25 108 LEU A N 1
ATOM 820 C CA . LEU A 1 108 ? 8.608 -3.014 -20.216 1.00 91.25 108 LEU A CA 1
ATOM 821 C C . LEU A 1 108 ? 8.414 -3.035 -18.688 1.00 91.25 108 LEU A C 1
ATOM 823 O O . LEU A 1 108 ? 8.890 -3.951 -18.013 1.00 91.25 108 LEU A O 1
ATOM 827 N N . GLY A 1 109 ? 7.754 -2.005 -18.145 1.00 91.75 109 GLY A N 1
ATOM 828 C CA . GLY A 1 109 ? 7.610 -1.799 -16.713 1.00 91.75 109 GLY A CA 1
ATOM 829 C C . GLY A 1 109 ? 6.800 -2.918 -16.078 1.00 91.75 109 GLY A C 1
ATOM 830 O O . GLY A 1 109 ? 5.941 -3.529 -16.716 1.00 91.75 109 GLY A O 1
ATOM 831 N N . GLN A 1 110 ? 7.082 -3.187 -14.810 1.00 92.81 110 GLN A N 1
ATOM 832 C CA . GLN A 1 110 ? 6.360 -4.184 -14.033 1.00 92.81 110 GLN A CA 1
ATOM 833 C C . GLN A 1 110 ? 5.894 -3.559 -12.730 1.00 92.81 110 GLN A C 1
ATOM 835 O O . GLN A 1 110 ? 6.697 -3.05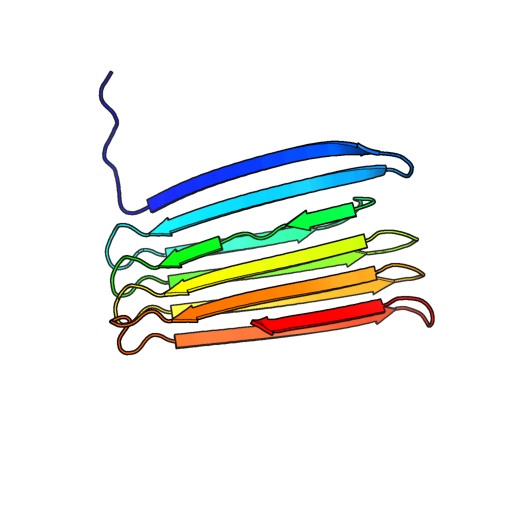2 -11.944 1.00 92.81 110 GLN A O 1
ATOM 840 N N . GLN A 1 111 ? 4.590 -3.610 -12.493 1.00 93.38 111 GLN A N 1
ATOM 841 C CA . GLN A 1 111 ? 3.993 -3.137 -11.254 1.00 93.38 111 GLN A CA 1
ATOM 842 C C . GLN A 1 111 ? 3.244 -4.256 -10.546 1.00 93.38 111 GLN A C 1
ATOM 844 O O . GLN A 1 111 ? 2.528 -5.045 -11.155 1.00 93.38 111 GLN A O 1
ATOM 849 N N . THR A 1 112 ? 3.387 -4.300 -9.234 1.00 94.12 112 THR A N 1
ATOM 850 C CA . THR A 1 112 ? 2.644 -5.165 -8.335 1.00 94.12 112 THR A CA 1
ATOM 851 C C . THR A 1 112 ? 2.045 -4.294 -7.244 1.00 94.12 112 THR A C 1
ATOM 853 O O . THR A 1 112 ? 2.748 -3.518 -6.594 1.00 94.12 112 THR A O 1
ATOM 856 N N . TYR A 1 113 ? 0.734 -4.406 -7.058 1.00 94.69 113 TYR A N 1
ATOM 857 C CA . TYR A 1 113 ? 0.068 -3.907 -5.870 1.00 94.69 113 TYR A CA 1
ATOM 858 C C . TYR A 1 113 ? -0.147 -5.048 -4.879 1.00 94.69 113 TYR A C 1
ATOM 860 O O . TYR A 1 113 ? -0.750 -6.064 -5.235 1.00 94.69 113 TYR A O 1
ATOM 868 N N . ARG A 1 114 ? 0.274 -4.862 -3.625 1.00 94.94 114 ARG A N 1
ATOM 869 C CA . ARG A 1 114 ? 0.066 -5.827 -2.540 1.00 94.94 114 ARG A CA 1
ATOM 870 C C . ARG A 1 114 ? -0.594 -5.185 -1.321 1.00 94.94 114 ARG A C 1
ATOM 872 O O . ARG A 1 114 ? 0.061 -4.524 -0.517 1.00 94.94 114 ARG A O 1
ATOM 879 N N . GLY A 1 115 ? -1.892 -5.400 -1.165 1.00 93.94 115 GLY A N 1
ATOM 880 C CA . GLY A 1 115 ? -2.650 -4.943 -0.001 1.00 93.94 115 GLY A CA 1
ATOM 881 C C . GLY A 1 115 ? -2.818 -6.043 1.042 1.00 93.94 115 GLY A C 1
ATOM 882 O O . GLY A 1 115 ? -2.976 -7.206 0.683 1.00 93.94 115 GLY A O 1
ATOM 883 N N . GLU A 1 116 ? -2.819 -5.671 2.321 1.00 95.75 116 GLU A N 1
ATOM 884 C CA . GLU A 1 116 ? -3.300 -6.527 3.412 1.00 95.75 116 GLU A CA 1
ATOM 885 C C . GLU A 1 116 ? -4.352 -5.768 4.227 1.00 95.75 116 GLU A C 1
ATOM 887 O O . GLU A 1 116 ? -4.074 -4.666 4.715 1.00 95.75 116 GLU A O 1
ATOM 892 N N . VAL A 1 117 ? -5.540 -6.346 4.406 1.00 96.75 117 VAL A N 1
ATOM 893 C CA . VAL A 1 117 ? -6.582 -5.787 5.281 1.00 96.75 117 VAL A CA 1
ATOM 894 C C . VAL A 1 117 ? -6.939 -6.808 6.347 1.00 96.75 117 VAL A C 1
ATOM 896 O O . VAL A 1 117 ? -7.584 -7.817 6.089 1.00 96.75 117 VAL A O 1
ATOM 899 N N . LYS A 1 118 ? -6.562 -6.512 7.590 1.00 96.56 118 LYS A N 1
ATOM 900 C CA . LYS A 1 118 ? -6.776 -7.406 8.724 1.00 96.56 118 LYS A CA 1
ATOM 901 C C . LYS A 1 118 ? -7.735 -6.796 9.733 1.00 96.56 118 LYS A C 1
ATOM 903 O O . LYS A 1 118 ? -7.435 -5.765 10.332 1.00 96.56 118 LYS A O 1
ATOM 908 N N . ILE A 1 119 ? -8.856 -7.473 9.971 1.00 96.25 119 ILE A N 1
ATOM 909 C CA . ILE A 1 119 ? -9.819 -7.123 11.021 1.00 96.25 119 ILE A CA 1
ATOM 910 C C . ILE A 1 119 ? -9.624 -8.075 12.198 1.00 96.25 119 ILE A C 1
ATOM 912 O O . ILE A 1 119 ? -9.794 -9.286 12.072 1.00 96.25 119 ILE A O 1
ATOM 916 N N . MET A 1 120 ? -9.205 -7.534 13.341 1.00 96.62 120 MET A N 1
ATOM 917 C CA . MET A 1 120 ? -8.908 -8.322 14.534 1.00 96.62 120 MET A CA 1
ATOM 918 C C . MET A 1 120 ? -10.177 -8.614 15.339 1.00 96.62 12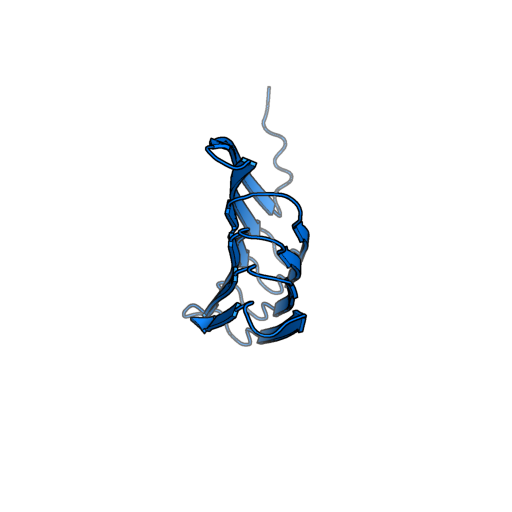0 MET A C 1
ATOM 920 O O . MET A 1 120 ? -11.160 -7.875 15.295 1.00 96.62 120 MET A O 1
ATOM 924 N N . LYS A 1 121 ? -10.136 -9.687 16.135 1.00 91.19 121 LYS A N 1
ATOM 925 C CA . LYS A 1 121 ? -11.206 -10.038 17.076 1.00 91.19 121 LYS A CA 1
ATOM 926 C C . LYS A 1 121 ? -11.414 -8.882 18.070 1.00 91.19 121 LYS A C 1
ATOM 928 O O . LYS A 1 121 ? -10.501 -8.577 18.831 1.00 91.19 121 LYS A O 1
ATOM 933 N N . GLY A 1 122 ? -12.592 -8.255 18.048 1.00 90.00 122 GLY A N 1
ATOM 934 C CA . GLY A 1 122 ? -12.949 -7.095 18.882 1.00 90.00 122 GLY A CA 1
ATOM 935 C C . GLY A 1 122 ? -13.072 -5.762 18.131 1.00 90.00 122 GLY A C 1
ATOM 936 O O . GLY A 1 122 ? -13.587 -4.801 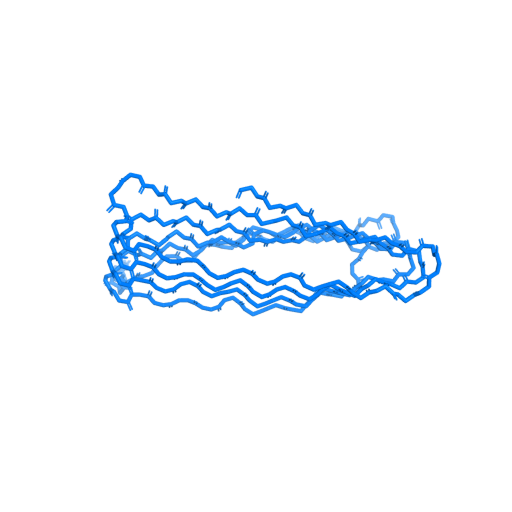18.698 1.00 90.00 122 GLY A O 1
ATOM 937 N N . ALA A 1 123 ? -12.668 -5.705 16.857 1.00 94.56 123 ALA A N 1
ATOM 938 C CA . ALA A 1 123 ? -12.882 -4.547 15.991 1.00 94.56 123 ALA A CA 1
ATOM 939 C C . ALA A 1 123 ? -14.327 -4.521 15.446 1.00 94.56 123 ALA A C 1
ATOM 941 O O . ALA A 1 123 ? -14.567 -4.638 14.241 1.00 94.56 123 ALA A O 1
ATOM 942 N N . ASP A 1 124 ? -15.305 -4.419 16.349 1.00 94.50 124 ASP A N 1
ATOM 943 C CA . ASP A 1 124 ? -16.729 -4.461 16.005 1.00 94.50 124 ASP A CA 1
ATOM 944 C C . ASP A 1 124 ? -17.090 -3.322 15.042 1.00 94.50 124 ASP A C 1
ATOM 946 O O . ASP A 1 124 ? -16.632 -2.191 15.212 1.00 94.50 124 ASP A O 1
ATOM 950 N N . HIS A 1 125 ? -17.926 -3.605 14.038 1.00 95.94 125 HIS A N 1
ATOM 951 C CA . HIS A 1 125 ? -18.350 -2.641 13.007 1.00 95.94 125 HIS A CA 1
ATOM 952 C C . HIS A 1 125 ? -17.204 -1.991 12.203 1.00 95.94 125 HIS A C 1
ATOM 954 O O . HIS A 1 125 ? -17.402 -0.934 11.594 1.00 95.94 125 HIS A O 1
ATOM 960 N N . ALA A 1 126 ? -16.016 -2.606 12.164 1.00 96.06 126 ALA A N 1
ATOM 961 C CA . ALA A 1 126 ? -14.937 -2.161 11.290 1.00 96.06 126 ALA A CA 1
ATOM 962 C C . ALA A 1 126 ? -15.350 -2.228 9.808 1.00 96.06 126 ALA A C 1
ATOM 964 O O . ALA A 1 126 ? -16.032 -3.158 9.375 1.00 96.06 126 ALA A O 1
ATOM 965 N N . ARG A 1 127 ? -14.934 -1.234 9.018 1.00 95.88 127 ARG A N 1
ATOM 966 C CA . ARG A 1 127 ? -15.220 -1.151 7.578 1.00 95.88 127 ARG A CA 1
ATOM 967 C C . ARG A 1 127 ? -13.945 -0.904 6.789 1.00 95.88 127 ARG A C 1
ATOM 969 O O . ARG A 1 127 ? -13.133 -0.067 7.176 1.00 95.88 127 ARG A O 1
ATOM 976 N N . ASN A 1 128 ? -13.825 -1.573 5.652 1.00 96.31 128 ASN A N 1
ATOM 977 C CA . ASN A 1 128 ? -12.792 -1.314 4.660 1.00 96.31 128 ASN A CA 1
ATOM 978 C C . ASN A 1 128 ? -13.442 -1.071 3.295 1.00 96.31 128 ASN A C 1
ATOM 980 O O . ASN A 1 128 ? -14.396 -1.753 2.926 1.00 96.31 128 ASN A O 1
ATOM 984 N N . PHE A 1 129 ? -12.901 -0.110 2.556 1.00 96.44 129 PHE A N 1
ATOM 985 C CA . PHE A 1 129 ? -13.129 0.057 1.131 1.00 96.44 129 PHE A CA 1
ATOM 986 C C . PHE A 1 129 ? -11.778 0.039 0.422 1.00 96.44 129 PHE A C 1
ATOM 988 O O . PHE A 1 129 ? -10.888 0.806 0.790 1.00 96.44 129 PHE A O 1
ATOM 995 N N . SER A 1 130 ? -11.630 -0.820 -0.583 1.00 94.94 130 SER A N 1
ATOM 996 C CA . SER A 1 130 ? -10.390 -0.959 -1.343 1.00 94.94 130 SER A CA 1
ATOM 997 C C . SER A 1 130 ? -10.674 -0.927 -2.838 1.00 94.94 130 SER A C 1
ATOM 999 O O . SER A 1 130 ? -11.463 -1.725 -3.337 1.00 94.94 130 SER A O 1
ATOM 1001 N N . GLN A 1 131 ? -10.012 -0.017 -3.544 1.00 95.00 131 GLN A N 1
ATOM 1002 C CA . GLN A 1 131 ? -10.053 0.112 -4.992 1.00 95.00 131 GLN A CA 1
ATOM 1003 C C . GLN A 1 131 ? -8.627 0.141 -5.534 1.00 95.00 131 GLN A C 1
ATOM 1005 O O . GLN A 1 131 ? -7.834 1.016 -5.182 1.00 95.00 131 GLN A O 1
ATOM 1010 N N . CYS A 1 132 ? -8.318 -0.801 -6.418 1.00 93.69 132 CYS A N 1
ATOM 1011 C CA . CYS A 1 132 ? -7.031 -0.872 -7.092 1.00 93.69 132 CYS A CA 1
ATOM 1012 C C . CYS A 1 132 ? -7.263 -0.887 -8.599 1.00 93.69 132 CYS A C 1
ATOM 1014 O O . CYS A 1 132 ? -7.760 -1.871 -9.140 1.00 93.69 132 CYS A O 1
ATOM 1016 N N . ASP A 1 133 ? -6.881 0.198 -9.264 1.00 94.44 133 ASP A N 1
ATOM 1017 C CA . ASP A 1 133 ? -6.978 0.331 -10.712 1.00 94.44 133 ASP A CA 1
ATOM 1018 C C . ASP A 1 133 ? -5.580 0.195 -11.323 1.00 94.44 133 ASP A C 1
ATOM 1020 O O . ASP A 1 133 ? -4.607 0.740 -10.799 1.00 94.44 133 ASP A O 1
ATOM 1024 N N . SER A 1 134 ? -5.463 -0.521 -12.439 1.00 91.75 134 SER A N 1
ATOM 1025 C CA . SER A 1 134 ? -4.205 -0.655 -13.179 1.00 91.75 134 SER A CA 1
ATOM 1026 C C . SER A 1 134 ? -4.404 -0.270 -14.638 1.00 91.75 134 SER A C 1
ATOM 1028 O O . SER A 1 134 ? -5.321 -0.754 -15.294 1.00 91.75 134 SER A O 1
ATOM 1030 N N . ILE A 1 135 ? -3.531 0.597 -15.139 1.00 94.31 135 ILE A N 1
ATOM 1031 C CA . ILE A 1 135 ? -3.484 1.050 -16.526 1.00 94.31 135 ILE A CA 1
ATOM 1032 C C . ILE A 1 135 ? -2.209 0.489 -17.152 1.00 94.31 135 ILE A C 1
ATOM 1034 O O . ILE A 1 135 ? -1.114 0.679 -16.617 1.00 94.31 135 ILE A O 1
ATOM 1038 N N . LEU A 1 136 ? -2.361 -0.197 -18.283 1.00 94.12 136 LEU A N 1
ATOM 1039 C CA . LEU A 1 136 ? -1.260 -0.745 -19.067 1.00 94.12 136 LEU A CA 1
ATOM 1040 C C . LEU A 1 136 ? -1.116 0.055 -20.364 1.00 94.12 136 LEU A C 1
ATOM 1042 O O . LEU A 1 136 ? -2.091 0.269 -21.081 1.00 94.12 136 LEU A O 1
ATOM 1046 N N . ILE A 1 137 ? 0.103 0.512 -20.646 1.00 92.69 137 ILE A N 1
ATOM 1047 C CA . ILE A 1 137 ? 0.463 1.291 -21.832 1.00 92.69 137 ILE A CA 1
ATOM 1048 C C . ILE A 1 137 ? 1.551 0.528 -22.597 1.00 92.69 137 ILE A C 1
ATOM 1050 O O . ILE A 1 137 ? 2.750 0.703 -22.364 1.00 92.69 137 ILE A O 1
ATOM 1054 N N . GLY A 1 138 ? 1.116 -0.331 -23.515 1.00 90.25 138 GLY A N 1
ATOM 1055 C CA . GLY A 1 138 ? 1.979 -1.200 -24.316 1.00 90.25 138 GLY A CA 1
ATOM 1056 C C . GLY A 1 138 ? 1.594 -2.673 -24.194 1.00 90.25 138 GLY A C 1
ATOM 1057 O O . GLY A 1 138 ? 0.739 -3.043 -23.396 1.00 90.25 138 GLY A O 1
ATOM 1058 N N . ASP A 1 139 ? 2.229 -3.509 -25.008 1.00 90.44 139 ASP A N 1
ATOM 1059 C CA . ASP A 1 139 ? 1.997 -4.955 -25.105 1.00 90.44 139 ASP A CA 1
ATOM 1060 C C . ASP A 1 139 ? 2.969 -5.791 -24.251 1.00 90.44 139 ASP A C 1
ATOM 1062 O O . ASP A 1 139 ? 2.778 -6.996 -24.103 1.00 90.44 139 ASP A O 1
ATOM 1066 N N . LYS A 1 140 ? 4.010 -5.165 -23.683 1.00 90.12 140 LYS A N 1
ATOM 1067 C CA . LYS A 1 140 ? 5.088 -5.846 -22.938 1.00 90.12 140 LYS A CA 1
ATOM 1068 C C . LYS A 1 140 ? 5.192 -5.463 -21.459 1.00 90.12 140 LYS A C 1
ATOM 1070 O O . LYS A 1 140 ? 6.086 -5.956 -20.768 1.00 90.12 140 LYS A O 1
ATOM 1075 N N . CYS A 1 141 ? 4.319 -4.590 -20.967 1.00 92.06 141 CYS A N 1
ATOM 1076 C CA . CYS A 1 141 ? 4.269 -4.230 -19.555 1.00 92.06 141 CYS A CA 1
ATOM 1077 C C . CYS A 1 141 ? 3.363 -5.188 -18.772 1.00 92.06 141 CYS A C 1
ATOM 1079 O O . CYS A 1 141 ? 2.554 -5.916 -19.349 1.00 92.06 141 CYS A O 1
ATOM 1081 N N . GLY A 1 142 ? 3.513 -5.210 -17.449 1.00 90.94 142 GLY A N 1
ATOM 1082 C CA . GLY A 1 142 ? 2.743 -6.097 -16.582 1.00 90.94 142 GLY A CA 1
ATOM 1083 C C . GLY A 1 142 ? 2.240 -5.395 -15.333 1.00 90.94 142 GLY A C 1
ATOM 1084 O O . GLY A 1 142 ? 2.901 -4.521 -14.768 1.00 90.94 142 GLY A O 1
ATOM 1085 N N . ALA A 1 143 ? 1.042 -5.787 -14.908 1.00 91.88 143 ALA A N 1
ATOM 1086 C CA . ALA A 1 143 ? 0.414 -5.317 -13.687 1.00 91.88 143 ALA A CA 1
ATOM 1087 C C . ALA A 1 143 ? -0.157 -6.506 -12.914 1.00 91.88 143 ALA A C 1
ATOM 1089 O O . ALA A 1 143 ? -0.930 -7.291 -13.463 1.00 91.88 143 ALA A O 1
ATOM 1090 N N . GLN A 1 144 ? 0.211 -6.627 -11.643 1.00 93.00 144 GLN A N 1
ATOM 1091 C CA . GLN A 1 144 ? -0.277 -7.674 -10.756 1.00 93.00 144 GLN A CA 1
ATOM 1092 C C . GLN A 1 144 ? -0.967 -7.065 -9.537 1.00 93.00 144 GLN A C 1
ATOM 1094 O O . GLN A 1 144 ? -0.474 -6.114 -8.936 1.00 93.00 144 GLN A O 1
ATOM 1099 N N . LEU A 1 145 ? -2.108 -7.639 -9.159 1.00 89.75 145 LEU A N 1
ATOM 1100 C CA . LEU A 1 145 ? -2.863 -7.260 -7.971 1.00 89.75 145 LEU A CA 1
ATOM 1101 C C . LEU A 1 145 ? -2.919 -8.442 -7.000 1.00 89.75 145 LEU A C 1
ATOM 1103 O O . LEU A 1 145 ? -3.367 -9.525 -7.367 1.00 89.75 145 LEU A O 1
ATOM 1107 N N . SER A 1 146 ? -2.484 -8.225 -5.761 1.00 89.06 146 SER A N 1
ATOM 1108 C CA . SER A 1 146 ? -2.563 -9.187 -4.662 1.00 89.06 146 SER A CA 1
ATOM 1109 C C . SER A 1 146 ? -3.216 -8.525 -3.450 1.00 89.06 146 SER A C 1
ATOM 1111 O O . SER A 1 146 ? -2.722 -7.516 -2.949 1.00 89.06 146 SER A O 1
ATOM 1113 N N . LEU A 1 147 ? -4.307 -9.102 -2.952 1.00 84.38 147 LEU A N 1
ATOM 1114 C CA . LEU A 1 147 ? -4.999 -8.662 -1.738 1.00 84.38 147 LEU A CA 1
ATOM 1115 C C . LEU A 1 147 ? -5.059 -9.837 -0.758 1.00 84.38 147 LEU A C 1
ATOM 1117 O O . LEU A 1 147 ? -5.451 -10.933 -1.156 1.00 84.38 147 LEU A O 1
ATOM 1121 N N . ILE A 1 148 ? -4.617 -9.604 0.481 1.00 74.56 148 ILE A N 1
ATOM 1122 C CA . ILE A 1 148 ? -4.537 -10.590 1.573 1.00 74.56 148 ILE A CA 1
ATOM 1123 C C . ILE A 1 148 ? -5.410 -10.144 2.746 1.00 74.56 148 ILE A C 1
ATOM 1125 O O . ILE A 1 148 ? -5.421 -8.926 3.052 1.00 74.56 148 ILE A O 1
#

Foldseek 3Di:
DDPPPPDQKDKDKDWDWDADVPFIATAIEIEIEGNEALAEDAAADEEDDGQEADEEYEYAAQHANYEYEYHYEYEWEDNREYEYEYEYEQRHELYEYEAEYEYEWEDQTEYEYEYEYHYDDHRHNYYYDHDHHYHYHDDNYYYYYHYD